Protein AF-A0AAW9IYJ7-F1 (afdb_monomer)

Structure (mmCIF, N/CA/C/O backbone):
data_AF-A0AAW9IYJ7-F1
#
_entry.id   AF-A0AAW9IYJ7-F1
#
loop_
_atom_site.group_PDB
_atom_site.id
_atom_site.type_symbol
_atom_site.label_atom_id
_atom_site.label_alt_id
_atom_site.label_comp_id
_atom_site.label_asym_id
_atom_site.label_entity_id
_atom_site.label_seq_id
_atom_site.pdbx_PDB_ins_code
_atom_site.Cartn_x
_atom_site.Cartn_y
_atom_site.Cartn_z
_atom_site.occupancy
_atom_site.B_iso_or_equiv
_atom_site.auth_seq_id
_atom_site.auth_comp_id
_atom_site.auth_asym_id
_atom_site.auth_atom_id
_atom_site.pdbx_PDB_model_num
ATOM 1 N N . ILE A 1 1 ? -5.781 -4.195 -0.111 1.00 97.31 1 ILE A N 1
ATOM 2 C CA . ILE A 1 1 ? -6.162 -2.981 -0.866 1.00 97.31 1 ILE A CA 1
ATOM 3 C C . ILE A 1 1 ? -5.040 -2.643 -1.831 1.00 97.31 1 ILE A C 1
ATOM 5 O O . ILE A 1 1 ? -3.885 -2.653 -1.425 1.00 97.31 1 ILE A O 1
ATOM 9 N N . CYS A 1 2 ? -5.370 -2.486 -3.113 1.00 97.81 2 CYS A N 1
ATOM 10 C CA . CYS A 1 2 ? -4.473 -2.078 -4.198 1.00 97.81 2 CYS A CA 1
ATOM 11 C C . CYS A 1 2 ? -5.319 -1.851 -5.466 1.00 97.81 2 CYS A C 1
ATOM 13 O O . CYS A 1 2 ? -6.457 -2.321 -5.521 1.00 97.81 2 CYS A O 1
ATOM 15 N N . MET A 1 3 ? -4.768 -1.202 -6.494 1.00 96.88 3 MET A N 1
ATOM 16 C CA . MET A 1 3 ? -5.472 -0.965 -7.764 1.00 96.88 3 MET A CA 1
ATOM 17 C C . MET A 1 3 ? -5.011 -1.864 -8.915 1.00 96.88 3 MET A C 1
ATOM 19 O O . MET A 1 3 ? -5.664 -1.888 -9.950 1.00 96.88 3 MET A O 1
ATOM 23 N N . CYS A 1 4 ? -3.925 -2.629 -8.762 1.00 96.56 4 CYS A N 1
ATOM 24 C CA . CYS A 1 4 ? -3.267 -3.296 -9.897 1.00 96.56 4 CYS A CA 1
ATOM 25 C C . CYS A 1 4 ? -4.113 -4.324 -10.667 1.00 96.56 4 CYS A C 1
ATOM 27 O O . CYS A 1 4 ? -3.820 -4.571 -11.828 1.00 96.56 4 CYS A O 1
ATOM 29 N N . GLN A 1 5 ? -5.147 -4.913 -10.062 1.00 96.50 5 GLN A N 1
ATOM 30 C CA . GLN A 1 5 ? -6.090 -5.803 -10.759 1.00 96.50 5 GLN A CA 1
ATOM 31 C C . GLN A 1 5 ? -7.242 -5.037 -11.445 1.00 96.50 5 GLN A C 1
ATOM 33 O O . GLN A 1 5 ? -7.974 -5.593 -12.258 1.00 96.50 5 GLN A O 1
ATOM 38 N N . TYR A 1 6 ? -7.414 -3.757 -11.118 1.00 96.44 6 TYR A N 1
ATOM 39 C CA . TYR A 1 6 ? -8.522 -2.913 -11.573 1.00 96.44 6 TYR A CA 1
ATOM 40 C C . TYR A 1 6 ? -8.080 -1.823 -12.557 1.00 96.44 6 TYR A C 1
ATOM 42 O O . TYR A 1 6 ? -8.917 -1.106 -13.105 1.00 96.44 6 TYR A O 1
ATOM 50 N N . THR A 1 7 ? -6.776 -1.687 -12.796 1.00 95.81 7 THR A N 1
ATOM 51 C CA . THR A 1 7 ? -6.209 -0.752 -13.766 1.00 95.81 7 THR A CA 1
ATOM 52 C C . THR A 1 7 ? -5.834 -1.467 -15.056 1.00 95.81 7 THR A C 1
ATOM 54 O O . THR A 1 7 ? -5.435 -2.628 -15.054 1.00 95.81 7 THR A O 1
ATOM 57 N N . ARG A 1 8 ? -5.912 -0.760 -16.190 1.00 93.81 8 ARG A N 1
ATOM 58 C CA . ARG A 1 8 ? -5.504 -1.326 -17.488 1.00 93.81 8 ARG A CA 1
ATOM 59 C C . ARG A 1 8 ? -3.997 -1.571 -17.563 1.00 93.81 8 ARG A C 1
ATOM 61 O O . ARG A 1 8 ? -3.579 -2.516 -18.207 1.00 93.81 8 ARG A O 1
ATOM 68 N N . HIS A 1 9 ? -3.204 -0.739 -16.891 1.00 95.75 9 HIS A N 1
ATOM 69 C CA . HIS A 1 9 ? -1.740 -0.770 -16.931 1.00 95.75 9 HIS A CA 1
ATOM 70 C C . HIS A 1 9 ? -1.110 -1.731 -15.906 1.00 95.75 9 HIS A C 1
ATOM 72 O O . HIS A 1 9 ? 0.085 -2.002 -15.988 1.00 95.75 9 HIS A O 1
ATOM 78 N N . GLY A 1 10 ? -1.869 -2.244 -14.930 1.00 96.38 10 GLY A N 1
ATOM 79 C CA . GLY A 1 10 ? -1.375 -3.236 -13.966 1.00 96.38 10 GLY A CA 1
ATOM 80 C C . GLY A 1 10 ? -0.438 -2.693 -12.874 1.00 96.38 10 GLY A C 1
ATOM 81 O O . GLY A 1 10 ? 0.175 -3.479 -12.147 1.00 96.38 10 GLY A O 1
ATOM 82 N N . HIS A 1 11 ? -0.313 -1.368 -12.724 1.00 97.88 11 HIS A N 1
ATOM 83 C CA . HIS A 1 11 ? 0.430 -0.739 -11.615 1.00 97.88 11 HIS A CA 1
ATOM 84 C C . HIS A 1 11 ? -0.469 -0.530 -10.392 1.00 97.88 11 HIS A C 1
ATOM 86 O O . HIS A 1 11 ? -1.696 -0.497 -10.500 1.00 97.88 11 HIS A O 1
ATOM 92 N N . CYS A 1 12 ? 0.153 -0.414 -9.215 1.00 97.88 12 CYS A N 1
ATOM 93 C CA . CYS A 1 12 ? -0.545 -0.335 -7.931 1.00 97.88 12 CYS A CA 1
ATOM 94 C C . CYS A 1 12 ? -1.325 0.969 -7.692 1.00 97.88 12 CYS A C 1
ATOM 96 O O . CYS A 1 12 ? -2.180 0.967 -6.804 1.00 97.88 12 CYS A O 1
ATOM 98 N N . GLY A 1 13 ? -1.063 2.021 -8.474 1.00 97.56 13 GLY A N 1
ATOM 99 C CA . GLY A 1 13 ? -1.637 3.351 -8.290 1.00 97.56 13 GLY A CA 1
ATOM 100 C C . GLY A 1 13 ? -1.941 4.098 -9.587 1.00 97.56 13 GLY A C 1
ATOM 101 O O . GLY A 1 13 ? -1.864 3.526 -10.674 1.00 97.56 13 GLY A O 1
ATOM 102 N N . ILE A 1 14 ? -2.322 5.365 -9.450 1.00 98.00 14 ILE A N 1
ATOM 103 C CA . ILE A 1 14 ? -2.625 6.295 -10.542 1.00 98.00 14 ILE A CA 1
ATOM 104 C C . ILE A 1 14 ? -1.330 6.693 -11.246 1.00 98.00 14 ILE A C 1
ATOM 106 O O . ILE A 1 14 ? -0.312 6.887 -10.592 1.00 98.00 14 ILE A O 1
ATOM 110 N N . LEU A 1 15 ? -1.362 6.802 -12.574 1.00 97.00 15 LEU A N 1
ATOM 111 C CA . LEU A 1 15 ? -0.187 7.164 -13.362 1.00 97.00 15 LEU A CA 1
ATOM 112 C C . LEU A 1 15 ? -0.159 8.652 -13.722 1.00 97.00 15 LEU A C 1
ATOM 114 O O . LEU A 1 15 ? -1.189 9.217 -14.097 1.00 97.00 15 LEU A O 1
ATOM 118 N N . ASP A 1 16 ? 1.038 9.231 -13.694 1.00 95.31 16 ASP A N 1
ATOM 119 C CA . ASP A 1 16 ? 1.407 10.446 -14.418 1.00 95.31 16 ASP A CA 1
ATOM 120 C C . ASP A 1 16 ? 2.472 10.078 -15.464 1.00 95.31 16 ASP A C 1
ATOM 122 O O . ASP A 1 16 ? 3.608 9.717 -15.150 1.00 95.31 16 ASP A O 1
ATOM 126 N N . GLY A 1 17 ? 2.061 10.023 -16.732 1.00 93.62 17 GLY A N 1
ATOM 127 C CA . GLY A 1 17 ? 2.847 9.376 -17.782 1.00 93.62 17 GLY A CA 1
ATOM 128 C C . GLY A 1 17 ? 3.080 7.888 -17.487 1.00 93.62 17 GLY A C 1
ATOM 129 O O . GLY A 1 17 ? 2.137 7.096 -17.495 1.00 93.62 17 GLY A O 1
ATOM 130 N N . ASN A 1 18 ? 4.340 7.516 -17.247 1.00 92.56 18 ASN A N 1
ATOM 131 C CA . ASN A 1 18 ? 4.756 6.144 -16.927 1.00 92.56 18 ASN A CA 1
ATOM 132 C C . ASN A 1 18 ? 5.153 5.961 -15.452 1.00 92.56 18 ASN A C 1
ATOM 134 O O . ASN A 1 18 ? 5.598 4.876 -15.074 1.00 92.56 18 ASN A O 1
ATOM 138 N N . GLU A 1 19 ? 5.003 6.992 -14.623 1.00 94.56 19 GLU A N 1
ATOM 139 C CA . GLU A 1 19 ? 5.323 6.942 -13.198 1.00 94.56 19 GLU A CA 1
ATOM 140 C C . GLU A 1 19 ? 4.045 6.884 -12.365 1.00 94.56 19 GLU A C 1
ATOM 142 O O . GLU A 1 19 ? 2.989 7.351 -12.790 1.00 94.56 19 GLU A O 1
ATOM 147 N N . VAL A 1 20 ? 4.121 6.262 -11.188 1.00 97.56 20 VAL A N 1
ATOM 148 C CA . VAL A 1 20 ? 2.990 6.225 -10.256 1.00 97.56 20 VAL A CA 1
ATOM 149 C C . VAL A 1 20 ? 2.993 7.517 -9.447 1.00 97.56 20 VAL A C 1
ATOM 151 O O . VAL A 1 20 ? 3.962 7.809 -8.755 1.00 97.56 20 VAL A O 1
ATOM 154 N N . ASP A 1 21 ? 1.898 8.264 -9.519 1.00 98.12 21 ASP A N 1
ATOM 155 C CA . ASP A 1 21 ? 1.666 9.462 -8.719 1.00 98.12 21 ASP A CA 1
ATOM 156 C C . ASP A 1 21 ? 1.173 9.044 -7.328 1.00 98.12 21 ASP A C 1
ATOM 158 O O . ASP A 1 21 ? 0.054 8.536 -7.180 1.00 98.12 21 ASP A O 1
ATOM 162 N N . ASN A 1 22 ? 2.024 9.222 -6.317 1.00 98.44 22 ASN A N 1
ATOM 163 C CA . ASN A 1 22 ? 1.754 8.811 -4.942 1.00 98.44 22 ASN A CA 1
ATOM 164 C C . ASN A 1 22 ? 0.471 9.455 -4.394 1.00 98.44 22 ASN A C 1
ATOM 166 O O . ASN A 1 22 ? -0.457 8.762 -3.977 1.00 98.44 22 ASN A O 1
ATOM 170 N N . ASP A 1 23 ? 0.371 10.779 -4.469 1.00 98.06 23 ASP A N 1
ATOM 171 C CA . ASP A 1 23 ? -0.680 11.537 -3.788 1.00 98.06 23 ASP A CA 1
ATOM 172 C C . ASP A 1 23 ? -2.049 11.339 -4.449 1.00 98.06 23 ASP A C 1
ATOM 174 O O . ASP A 1 23 ? -3.059 11.148 -3.762 1.00 98.06 23 ASP A O 1
ATOM 178 N N . LYS A 1 24 ? -2.102 11.279 -5.788 1.00 98.06 24 LYS A N 1
ATOM 179 C CA . LYS A 1 24 ? -3.339 10.899 -6.496 1.00 98.06 24 LYS A CA 1
ATOM 180 C C . LYS A 1 24 ? -3.747 9.463 -6.174 1.00 98.06 24 LYS A C 1
ATOM 182 O O . LYS A 1 24 ? -4.939 9.148 -6.134 1.00 98.06 24 LYS A O 1
ATOM 187 N N . THR A 1 25 ? -2.776 8.578 -5.947 1.00 98.50 25 THR A N 1
ATOM 188 C CA . THR A 1 25 ? -3.036 7.188 -5.561 1.00 98.50 25 THR A CA 1
ATOM 189 C C . THR A 1 25 ? -3.652 7.103 -4.170 1.00 98.50 25 THR A C 1
ATOM 191 O O . THR A 1 25 ? -4.655 6.403 -3.993 1.00 98.50 25 THR A O 1
ATOM 194 N N . LEU A 1 26 ? -3.114 7.852 -3.207 1.00 98.50 26 LEU A N 1
ATOM 195 C CA . LEU A 1 26 ? -3.610 7.920 -1.835 1.00 98.50 26 LEU A CA 1
ATOM 196 C C . LEU A 1 26 ? -5.115 8.213 -1.782 1.00 98.50 26 LEU A C 1
ATOM 198 O O . LEU A 1 26 ? -5.869 7.450 -1.171 1.00 98.50 26 LEU A O 1
ATOM 202 N N . GLU A 1 27 ? -5.588 9.238 -2.497 1.00 96.62 27 GLU A N 1
ATOM 203 C CA . GLU A 1 27 ? -7.010 9.614 -2.506 1.00 96.62 27 GLU A CA 1
ATOM 204 C C . GLU A 1 27 ? -7.931 8.435 -2.875 1.00 96.62 27 GLU A C 1
ATOM 206 O O . GLU A 1 27 ? -8.978 8.207 -2.256 1.00 96.62 27 GLU A O 1
ATOM 211 N N . ILE A 1 28 ? -7.536 7.646 -3.876 1.00 98.38 28 ILE A N 1
ATOM 212 C CA . ILE A 1 28 ? -8.317 6.500 -4.344 1.00 98.38 28 ILE A CA 1
ATOM 213 C C . ILE A 1 28 ? -8.189 5.313 -3.381 1.00 98.38 28 ILE A C 1
ATOM 215 O O . ILE A 1 28 ? -9.189 4.646 -3.107 1.00 98.38 28 ILE A O 1
ATOM 219 N N . LEU A 1 29 ? -7.006 5.071 -2.808 1.00 98.69 29 LEU A N 1
ATOM 220 C CA . LEU A 1 29 ? -6.798 4.027 -1.798 1.00 98.69 29 LEU A CA 1
ATOM 221 C C . LEU A 1 29 ? -7.690 4.236 -0.566 1.00 98.69 29 LEU A 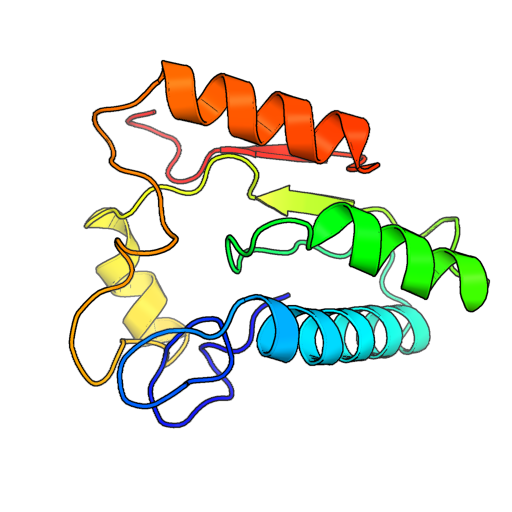C 1
ATOM 223 O O . LEU A 1 29 ? -8.323 3.280 -0.108 1.00 98.69 29 LEU A O 1
ATOM 227 N N . GLY A 1 30 ? -7.818 5.476 -0.084 1.00 98.50 30 GLY A N 1
ATOM 228 C CA . GLY A 1 30 ? -8.729 5.822 1.011 1.00 98.50 30 GLY A CA 1
ATOM 229 C C . GLY A 1 30 ? -10.194 5.513 0.680 1.00 98.50 30 GLY A C 1
ATOM 230 O O . GLY A 1 30 ? -10.902 4.895 1.480 1.00 98.50 30 GLY A O 1
ATOM 231 N N . LYS A 1 31 ? -10.649 5.850 -0.537 1.00 98.62 31 LYS A N 1
ATOM 232 C CA . LYS A 1 31 ? -12.010 5.521 -1.009 1.00 98.62 31 LYS A CA 1
ATOM 233 C C . LYS A 1 31 ? -12.252 4.010 -1.067 1.00 98.62 31 LYS A C 1
ATOM 235 O O . LYS A 1 31 ? -13.330 3.555 -0.681 1.00 98.62 31 LYS A O 1
ATOM 240 N N . ILE A 1 32 ? -11.263 3.229 -1.509 1.00 98.69 32 ILE A N 1
ATOM 241 C CA . ILE A 1 32 ? -11.351 1.761 -1.539 1.00 98.69 32 ILE A CA 1
ATOM 242 C C . ILE A 1 32 ? -11.426 1.197 -0.113 1.00 98.69 32 ILE A C 1
ATOM 244 O O . ILE A 1 32 ? -12.279 0.350 0.156 1.00 98.69 32 ILE A O 1
ATOM 248 N N . ALA A 1 33 ? -10.600 1.694 0.813 1.00 98.75 33 ALA A N 1
ATOM 249 C CA . ALA A 1 33 ? -10.631 1.277 2.217 1.00 98.75 33 ALA A CA 1
ATOM 250 C C . ALA A 1 33 ? -11.998 1.526 2.856 1.00 98.75 33 ALA A C 1
ATOM 252 O O . ALA A 1 33 ? -12.589 0.611 3.432 1.00 98.75 33 ALA A O 1
ATOM 253 N N . LEU A 1 34 ? -12.553 2.724 2.659 1.00 98.75 34 LEU A N 1
ATOM 254 C CA . LEU A 1 34 ? -13.894 3.056 3.125 1.00 98.75 34 LEU A CA 1
ATOM 255 C C . LEU A 1 34 ? -14.972 2.176 2.480 1.00 98.75 34 LEU A C 1
ATOM 257 O O . LEU A 1 34 ? -15.920 1.771 3.150 1.00 98.75 34 LEU A O 1
ATOM 261 N N . SER A 1 35 ? -14.846 1.873 1.186 1.00 98.81 35 SER A N 1
ATOM 262 C CA . SER A 1 35 ? -15.778 0.984 0.486 1.00 98.81 35 SER A CA 1
ATOM 263 C C . SER A 1 35 ? -15.785 -0.418 1.096 1.00 98.81 35 SER A C 1
ATOM 265 O O . SER A 1 35 ? -16.861 -0.959 1.350 1.00 98.81 35 SER A O 1
ATOM 267 N N . HIS A 1 36 ? -14.614 -0.990 1.385 1.00 98.69 36 HIS A N 1
ATOM 268 C CA . HIS A 1 36 ? -14.515 -2.294 2.041 1.00 98.69 36 HIS A CA 1
ATOM 269 C C . HIS A 1 36 ? -15.069 -2.255 3.469 1.00 98.69 36 HIS A C 1
ATOM 271 O O . HIS A 1 36 ? -15.821 -3.146 3.857 1.00 98.69 36 HIS A O 1
ATOM 277 N N . ALA A 1 37 ? -14.768 -1.204 4.236 1.00 98.62 37 ALA A N 1
ATOM 278 C CA . ALA A 1 37 ? -15.289 -1.038 5.591 1.00 98.62 37 ALA A CA 1
ATOM 279 C C . ALA A 1 37 ? -16.825 -0.954 5.616 1.00 98.62 37 ALA A C 1
ATOM 281 O O . ALA A 1 37 ? -17.467 -1.656 6.394 1.00 98.62 37 ALA A O 1
ATOM 282 N N . LYS A 1 38 ? -17.429 -0.199 4.687 1.00 98.62 38 LYS A N 1
ATOM 283 C CA . LYS A 1 38 ? -18.891 -0.147 4.484 1.00 98.62 38 LYS A CA 1
ATOM 284 C C . LYS A 1 38 ? -19.500 -1.504 4.123 1.00 98.62 38 LYS A C 1
ATOM 286 O O . LYS A 1 38 ? -20.660 -1.746 4.439 1.00 98.62 38 LYS A O 1
ATOM 291 N N . ALA A 1 39 ? -18.733 -2.378 3.473 1.00 98.69 39 ALA A N 1
ATOM 292 C CA . ALA A 1 39 ? -19.146 -3.745 3.164 1.00 98.69 39 ALA A CA 1
ATOM 293 C C . ALA A 1 39 ? -18.997 -4.715 4.355 1.00 98.69 39 ALA A C 1
ATOM 295 O O . ALA A 1 39 ? -19.390 -5.873 4.239 1.00 98.69 39 ALA A O 1
ATOM 296 N N . GLY A 1 40 ? -18.460 -4.260 5.494 1.00 98.38 40 GLY A N 1
ATOM 297 C CA . GLY A 1 40 ? -18.381 -5.040 6.729 1.00 98.38 40 GLY A CA 1
ATOM 298 C C . GLY A 1 40 ? -17.098 -5.853 6.900 1.00 98.38 40 GLY A C 1
ATOM 299 O O . GLY A 1 40 ? -17.113 -6.858 7.608 1.00 98.38 40 GLY A O 1
ATOM 300 N N . VAL A 1 41 ? -15.985 -5.465 6.262 1.00 98.44 41 VAL A N 1
ATOM 301 C CA . VAL A 1 41 ? -14.695 -6.122 6.540 1.00 98.44 41 VAL A CA 1
ATOM 302 C C . VAL A 1 41 ? -14.206 -5.792 7.951 1.00 98.44 41 VAL A C 1
ATOM 304 O O . VAL A 1 41 ? -14.344 -4.668 8.425 1.00 98.44 41 VAL A O 1
ATOM 307 N N . HIS A 1 42 ? -13.568 -6.762 8.600 1.00 98.12 42 HIS A N 1
ATOM 308 C CA . HIS A 1 42 ? -12.935 -6.570 9.912 1.00 98.12 42 HIS A CA 1
ATOM 309 C C . HIS A 1 42 ? -11.519 -5.995 9.808 1.00 98.12 42 HIS A C 1
ATOM 311 O O . HIS A 1 42 ? -10.976 -5.481 10.780 1.00 98.12 42 HIS A O 1
ATOM 317 N N . MET A 1 43 ? -10.906 -6.112 8.631 1.00 98.69 43 MET A N 1
ATOM 318 C CA . MET A 1 43 ? -9.530 -5.713 8.396 1.00 98.69 43 MET A CA 1
ATOM 319 C C . MET A 1 43 ? -9.336 -5.318 6.939 1.00 98.69 43 MET A C 1
ATOM 321 O O . MET A 1 43 ? -9.901 -5.930 6.029 1.00 98.69 43 MET A O 1
ATOM 325 N N . VAL A 1 44 ? -8.489 -4.322 6.723 1.00 98.75 44 VAL A N 1
ATOM 326 C CA . VAL A 1 44 ? -7.955 -3.953 5.418 1.00 98.75 44 VAL A CA 1
ATOM 327 C C . VAL A 1 44 ? -6.462 -4.240 5.380 1.00 98.75 44 VAL A C 1
ATOM 329 O O . VAL A 1 44 ? -5.766 -4.079 6.375 1.00 98.75 44 VAL A O 1
ATOM 332 N N . ALA A 1 45 ? -5.962 -4.677 4.225 1.00 98.81 45 ALA A N 1
ATOM 333 C CA . ALA A 1 45 ? -4.552 -5.026 4.078 1.00 98.81 45 ALA A CA 1
ATOM 334 C C . ALA A 1 45 ? -3.921 -4.303 2.870 1.00 98.81 45 ALA A C 1
ATOM 336 O O . ALA A 1 45 ? -3.965 -4.845 1.754 1.00 98.81 45 ALA A O 1
ATOM 337 N N . PRO A 1 46 ? -3.482 -3.033 3.007 1.00 98.69 46 PRO A N 1
ATOM 338 C CA . PRO A 1 46 ? -2.876 -2.272 1.912 1.00 98.69 46 PRO A CA 1
ATOM 339 C C . PRO A 1 46 ? -1.575 -2.923 1.448 1.00 98.69 46 PRO A C 1
ATOM 341 O O . PRO A 1 46 ? -0.735 -3.291 2.258 1.00 98.69 46 PRO A O 1
ATOM 344 N N . SER A 1 47 ? -1.432 -3.109 0.134 1.00 98.69 47 SER A N 1
ATOM 345 C CA . SER A 1 47 ? -0.278 -3.799 -0.469 1.00 98.69 47 SER A CA 1
ATOM 346 C C . SER A 1 47 ? 0.355 -3.023 -1.623 1.00 98.69 47 SER A C 1
ATOM 348 O O . SER A 1 47 ? 1.118 -3.581 -2.410 1.00 98.69 47 SER A O 1
ATOM 350 N N . ASP A 1 48 ? -0.027 -1.764 -1.774 1.00 98.50 48 ASP A N 1
ATOM 351 C CA . ASP A 1 48 ? 0.351 -0.857 -2.853 1.00 98.50 48 ASP A CA 1
ATOM 352 C C . ASP A 1 48 ? 1.783 -0.315 -2.735 1.00 98.50 48 ASP A C 1
ATOM 354 O O . ASP A 1 48 ? 2.406 -0.174 -3.787 1.00 98.50 48 ASP A O 1
ATOM 358 N N . MET A 1 49 ? 2.308 -0.160 -1.509 1.00 98.50 49 MET A N 1
ATOM 359 C CA . MET A 1 49 ? 3.603 0.468 -1.177 1.00 98.50 49 MET A CA 1
ATOM 360 C C . MET A 1 49 ? 3.680 1.972 -1.484 1.00 98.50 49 MET A C 1
ATOM 362 O O . MET A 1 49 ? 4.733 2.463 -1.859 1.00 98.50 49 MET A O 1
ATOM 366 N N . MET A 1 50 ? 2.568 2.704 -1.389 1.00 98.62 50 MET A N 1
ATOM 367 C CA . MET A 1 50 ? 2.598 4.170 -1.488 1.00 98.62 50 MET A CA 1
ATOM 368 C C . MET A 1 50 ? 3.022 4.799 -0.156 1.00 98.62 50 MET A C 1
ATOM 370 O O . MET A 1 50 ? 2.706 4.274 0.910 1.00 98.62 50 MET A O 1
ATOM 374 N N . ASP A 1 51 ? 3.677 5.945 -0.182 1.00 98.56 51 ASP A N 1
ATOM 375 C CA . ASP A 1 51 ? 4.083 6.643 1.037 1.00 98.56 51 ASP A CA 1
ATOM 376 C C . ASP A 1 51 ? 2.849 7.247 1.721 1.00 98.56 51 ASP A C 1
ATOM 378 O O . ASP A 1 51 ? 1.993 7.835 1.055 1.00 98.56 51 ASP A O 1
ATOM 382 N N . GLY A 1 52 ? 2.714 7.101 3.043 1.00 98.31 52 GLY A N 1
ATOM 383 C CA . GLY A 1 52 ? 1.606 7.694 3.807 1.00 98.31 52 GLY A CA 1
ATOM 384 C C . GLY A 1 52 ? 0.248 6.989 3.680 1.00 98.31 52 GLY A C 1
ATOM 385 O O . GLY A 1 52 ? -0.772 7.508 4.157 1.00 98.31 52 GLY A O 1
ATOM 386 N N . ARG A 1 53 ? 0.178 5.818 3.018 1.00 98.56 53 ARG A N 1
ATOM 387 C CA . ARG A 1 53 ? -1.102 5.107 2.811 1.00 98.56 53 ARG A CA 1
ATOM 388 C C . ARG A 1 53 ? -1.776 4.699 4.111 1.00 98.56 53 ARG A C 1
ATOM 390 O O . ARG A 1 53 ? -3.007 4.699 4.165 1.00 98.56 53 ARG A O 1
ATOM 397 N N . VAL A 1 54 ? -1.005 4.332 5.135 1.00 98.81 54 VAL A N 1
ATOM 398 C CA . VAL A 1 54 ? -1.562 3.828 6.392 1.00 98.81 54 VAL A CA 1
ATOM 399 C C . VAL A 1 54 ? -2.218 4.975 7.142 1.00 98.81 54 VAL A C 1
ATOM 401 O O . VAL A 1 54 ? -3.396 4.859 7.488 1.00 98.81 54 VAL A O 1
ATOM 404 N N . ALA A 1 55 ? -1.529 6.110 7.279 1.00 98.69 55 ALA A N 1
ATOM 405 C CA . ALA A 1 55 ? -2.064 7.288 7.958 1.00 98.69 55 ALA A CA 1
ATOM 406 C C . ALA A 1 55 ? -3.346 7.783 7.285 1.00 98.69 55 ALA A C 1
ATOM 408 O O . ALA A 1 55 ? -4.342 8.081 7.953 1.00 98.69 55 ALA A O 1
ATOM 409 N N . LEU A 1 56 ? -3.357 7.823 5.949 1.00 98.62 56 LEU A N 1
ATOM 410 C CA . LEU A 1 56 ? -4.545 8.214 5.202 1.00 98.62 56 LEU A CA 1
ATOM 411 C C . LEU A 1 56 ? -5.701 7.226 5.410 1.00 98.62 56 LEU A C 1
ATOM 413 O O . LEU A 1 56 ? -6.828 7.653 5.663 1.00 98.62 56 LEU A O 1
ATOM 417 N N . MET A 1 57 ? -5.452 5.916 5.307 1.00 98.62 57 MET A N 1
ATOM 418 C CA . MET A 1 57 ? -6.496 4.910 5.516 1.00 98.62 57 MET A CA 1
ATOM 419 C C . MET A 1 57 ? -7.044 4.966 6.940 1.00 98.62 57 MET A C 1
ATOM 421 O O . MET A 1 57 ? -8.264 4.955 7.107 1.00 98.62 57 MET A O 1
ATOM 425 N N . ARG A 1 58 ? -6.176 5.088 7.950 1.00 98.75 58 ARG A N 1
ATOM 426 C CA . ARG A 1 58 ? -6.572 5.239 9.354 1.00 98.75 58 ARG A CA 1
ATOM 427 C C . ARG A 1 58 ? -7.471 6.457 9.536 1.00 98.75 58 ARG A C 1
ATOM 429 O O . ARG A 1 58 ? -8.587 6.313 10.036 1.00 98.75 58 ARG A O 1
ATOM 436 N N . LYS A 1 59 ? -7.048 7.619 9.023 1.00 98.75 59 LYS A N 1
ATOM 437 C CA . LYS A 1 59 ? -7.838 8.858 9.039 1.00 98.75 59 LYS A CA 1
ATOM 438 C C . LYS A 1 59 ? -9.211 8.669 8.390 1.00 98.75 59 LYS A C 1
ATOM 440 O O . LYS A 1 59 ? -10.227 8.969 9.011 1.00 98.75 59 LYS A O 1
ATOM 445 N N . VAL A 1 60 ? -9.261 8.136 7.167 1.00 98.69 60 VAL A N 1
ATOM 446 C CA . VAL A 1 60 ? -10.519 7.940 6.427 1.00 98.69 60 VAL A CA 1
ATOM 447 C C . VAL A 1 60 ? -11.460 6.985 7.162 1.00 98.69 60 VAL A C 1
ATOM 449 O O . VAL A 1 60 ? -12.662 7.245 7.243 1.00 98.69 60 VAL A O 1
ATOM 452 N N . LEU A 1 61 ? -10.940 5.881 7.702 1.00 98.81 61 LEU A N 1
ATOM 453 C CA . LEU A 1 61 ? -11.738 4.927 8.467 1.00 98.81 61 LEU A CA 1
ATOM 454 C C . LEU A 1 61 ? -12.283 5.570 9.751 1.00 98.81 61 LEU A C 1
ATOM 456 O O . LEU A 1 61 ? -13.474 5.432 10.032 1.00 98.81 61 LEU A O 1
ATOM 460 N N . ASP A 1 62 ? -11.461 6.322 10.487 1.00 98.62 62 ASP A N 1
ATOM 461 C CA . ASP A 1 62 ? -11.866 6.994 11.727 1.00 98.62 62 ASP A CA 1
ATOM 462 C C . ASP A 1 62 ? -12.923 8.072 11.518 1.00 98.62 62 ASP A C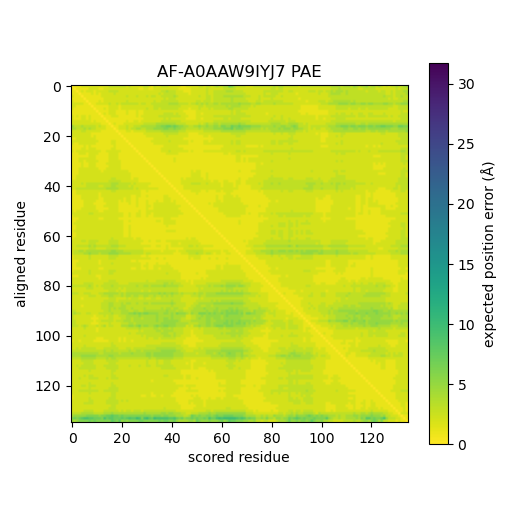 1
ATOM 464 O O . ASP A 1 62 ? -13.932 8.082 12.228 1.00 98.62 62 ASP A O 1
ATOM 468 N N . GLU A 1 63 ? -12.727 8.942 10.526 1.00 98.62 63 GLU A N 1
ATOM 469 C CA . GLU A 1 63 ? -13.667 10.016 10.177 1.00 98.62 63 GLU A CA 1
ATOM 470 C C . GLU A 1 63 ? -15.042 9.470 9.759 1.00 98.62 63 GLU A C 1
ATOM 472 O O . GLU A 1 63 ? -16.050 10.163 9.875 1.00 98.62 63 GLU A O 1
ATOM 477 N N . ASN A 1 64 ? -15.102 8.208 9.322 1.00 98.69 64 ASN A N 1
ATOM 478 C CA . ASN A 1 64 ? -16.332 7.531 8.916 1.00 98.69 64 ASN A CA 1
ATOM 479 C C . ASN A 1 64 ? -16.851 6.515 9.953 1.00 98.69 64 ASN A C 1
ATOM 481 O O . ASN A 1 64 ? -17.772 5.757 9.651 1.00 98.69 64 ASN A O 1
ATOM 485 N N . GLY A 1 65 ? -16.292 6.490 11.169 1.00 98.56 65 GLY A N 1
ATOM 486 C CA . GLY A 1 65 ? -16.774 5.655 12.278 1.00 98.56 65 GLY A CA 1
ATOM 487 C C . GLY A 1 65 ? -16.277 4.203 12.288 1.00 98.56 65 GLY A C 1
ATOM 488 O O . GLY A 1 65 ? -16.705 3.422 13.135 1.00 98.56 65 GLY A O 1
ATOM 489 N N . TYR A 1 66 ? -15.339 3.831 11.415 1.00 98.56 66 TYR A N 1
ATOM 490 C CA . TYR A 1 66 ? -14.777 2.478 11.292 1.00 98.56 66 TYR A CA 1
ATOM 491 C C . TYR A 1 66 ? -13.490 2.297 12.116 1.00 98.56 66 TYR A C 1
ATOM 493 O O . TYR A 1 66 ? -12.485 1.768 11.641 1.00 98.56 66 TYR A O 1
ATOM 501 N N . LYS A 1 67 ? -13.515 2.724 13.383 1.00 97.12 67 LYS A N 1
ATOM 502 C CA . LYS A 1 67 ? -12.346 2.682 14.287 1.00 97.12 67 LYS A CA 1
ATOM 503 C C . LYS A 1 67 ? -11.836 1.267 14.570 1.00 97.12 67 LYS A C 1
ATOM 505 O O . LYS A 1 67 ? -10.648 1.070 14.766 1.00 97.12 67 LYS A O 1
ATOM 510 N N . ASN A 1 68 ? -12.739 0.288 14.549 1.00 97.69 68 ASN A N 1
ATOM 511 C CA . ASN A 1 68 ? -12.437 -1.109 14.873 1.00 97.69 68 ASN A CA 1
ATOM 512 C C . ASN A 1 68 ? -11.984 -1.937 13.659 1.00 97.69 68 ASN A C 1
ATOM 514 O O . ASN A 1 68 ? -11.713 -3.125 13.806 1.00 97.69 68 ASN A O 1
ATOM 518 N N . VAL A 1 69 ? -11.959 -1.350 12.457 1.00 98.75 69 VAL A N 1
ATOM 519 C CA . VAL A 1 69 ? -11.414 -2.027 11.277 1.00 98.75 69 VAL A CA 1
ATOM 520 C C . VAL A 1 69 ? -9.896 -1.942 11.355 1.00 98.75 69 VAL A C 1
ATOM 522 O O . VAL A 1 69 ? -9.342 -0.841 11.321 1.00 98.75 69 VAL A O 1
ATOM 525 N N . ALA A 1 70 ? -9.252 -3.102 11.464 1.00 98.69 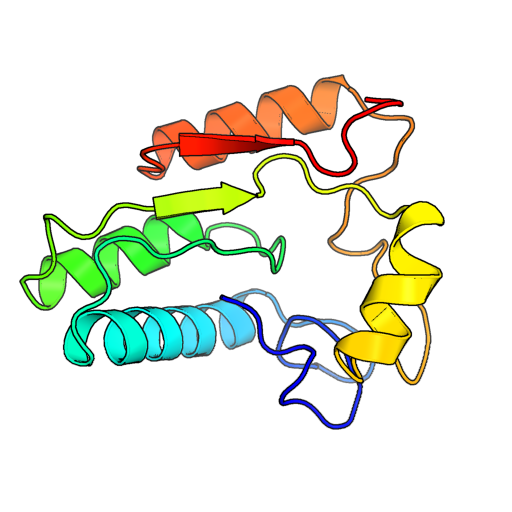70 ALA A N 1
ATOM 526 C CA . ALA A 1 70 ? -7.804 -3.202 11.590 1.00 98.69 70 ALA A CA 1
ATOM 527 C C . ALA A 1 70 ? -7.093 -2.934 10.254 1.00 98.69 70 ALA A C 1
ATOM 529 O O . ALA A 1 70 ? -7.627 -3.229 9.180 1.00 98.69 70 ALA A O 1
ATOM 530 N N . ILE A 1 71 ? -5.861 -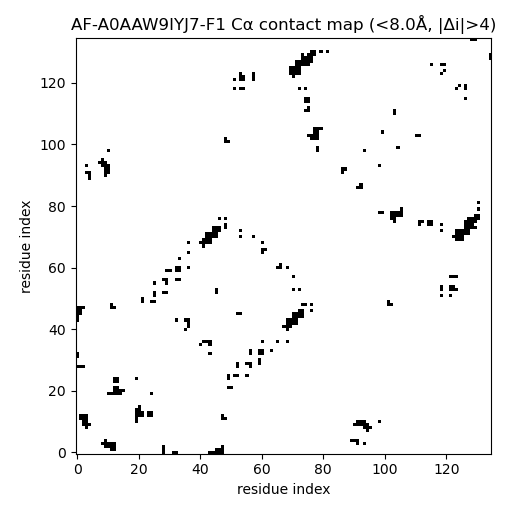2.442 10.313 1.00 98.88 71 ILE A N 1
ATOM 531 C CA . ILE A 1 71 ? -4.977 -2.235 9.167 1.00 98.88 71 ILE A CA 1
ATOM 532 C C . ILE A 1 71 ? -3.786 -3.192 9.283 1.00 98.88 71 ILE A C 1
ATOM 534 O O . ILE A 1 71 ? -2.920 -3.031 10.138 1.00 98.88 71 ILE A O 1
ATOM 538 N N . MET A 1 72 ? -3.730 -4.186 8.394 1.00 98.88 72 MET A N 1
ATOM 539 C CA . MET A 1 72 ? -2.571 -5.066 8.219 1.00 98.88 72 MET A CA 1
ATOM 540 C C . MET A 1 72 ? -1.718 -4.559 7.060 1.00 98.88 72 MET A C 1
ATOM 542 O O . MET A 1 72 ? -1.960 -4.900 5.898 1.00 98.88 72 MET A O 1
ATOM 546 N N . SER A 1 73 ? -0.736 -3.720 7.359 1.00 98.81 73 SER A N 1
ATOM 547 C CA . SER A 1 73 ? 0.089 -3.121 6.322 1.00 98.81 73 SER A CA 1
ATOM 548 C C . SER A 1 73 ? 1.131 -4.094 5.784 1.00 98.81 73 SER A C 1
ATOM 550 O O . SER A 1 73 ? 1.841 -4.757 6.541 1.00 98.81 73 SER A O 1
ATOM 552 N N . TYR A 1 74 ? 1.269 -4.153 4.460 1.00 98.75 74 TYR A N 1
ATOM 553 C CA . TYR A 1 74 ? 2.403 -4.804 3.803 1.00 98.75 74 TYR A CA 1
ATOM 554 C C . TYR A 1 74 ? 3.623 -3.880 3.870 1.00 98.75 74 TYR A C 1
ATOM 556 O O . TYR A 1 74 ? 4.111 -3.433 2.837 1.00 98.75 74 TYR A O 1
ATOM 564 N N . ALA A 1 75 ? 4.068 -3.599 5.093 1.00 98.50 75 ALA A N 1
ATOM 565 C CA . ALA A 1 75 ? 5.062 -2.584 5.409 1.00 98.50 75 ALA A CA 1
ATOM 566 C C . ALA A 1 75 ? 6.408 -2.819 4.720 1.00 98.50 75 ALA A C 1
ATOM 568 O O . ALA A 1 75 ? 7.020 -1.880 4.233 1.00 98.50 75 ALA A O 1
ATOM 569 N N . ALA A 1 76 ? 6.834 -4.079 4.607 1.00 98.38 76 ALA A N 1
ATOM 570 C CA . ALA A 1 76 ? 8.055 -4.442 3.897 1.00 98.38 76 ALA A CA 1
ATOM 571 C C . ALA A 1 76 ? 7.729 -5.351 2.710 1.00 98.38 76 ALA A C 1
ATOM 573 O O . ALA A 1 76 ? 7.792 -6.582 2.808 1.00 98.38 76 ALA A O 1
ATOM 574 N N . LYS A 1 77 ? 7.332 -4.757 1.578 1.00 98.62 77 LYS A N 1
ATOM 575 C CA . LYS A 1 77 ? 7.021 -5.497 0.347 1.00 98.62 77 LYS A CA 1
ATOM 576 C C . LYS A 1 77 ? 8.054 -5.229 -0.742 1.00 98.62 77 LYS A C 1
ATOM 578 O O . LYS A 1 77 ? 8.009 -4.228 -1.457 1.00 98.62 77 LYS A O 1
ATOM 583 N N . TYR A 1 78 ? 8.901 -6.223 -0.957 1.00 98.44 78 TYR A N 1
ATOM 584 C CA . TYR A 1 78 ? 10.011 -6.159 -1.897 1.00 98.44 78 TYR A CA 1
ATOM 585 C C . TYR A 1 78 ? 9.597 -6.383 -3.347 1.00 98.44 78 T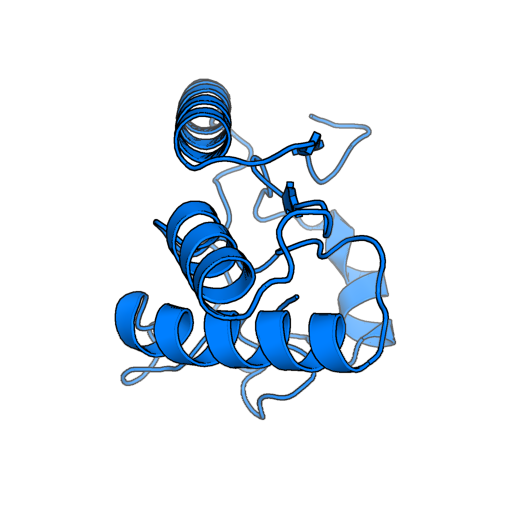YR A C 1
ATOM 587 O O . TYR A 1 78 ? 8.647 -7.122 -3.636 1.00 98.44 78 TYR A O 1
ATOM 595 N N . SER A 1 79 ? 10.367 -5.801 -4.265 1.00 97.62 79 SER A N 1
ATOM 596 C CA . SER A 1 79 ? 10.338 -6.085 -5.697 1.00 97.62 79 SER A CA 1
ATOM 597 C C . SER A 1 79 ? 10.999 -7.437 -5.948 1.00 97.62 79 SER A C 1
ATOM 599 O O . SER A 1 79 ? 12.218 -7.572 -5.901 1.00 97.62 79 SER A O 1
ATOM 601 N N . SER A 1 80 ? 10.191 -8.475 -6.167 1.00 96.75 80 SER A N 1
ATOM 602 C CA . SER A 1 80 ? 10.677 -9.856 -6.172 1.00 96.75 80 SER A CA 1
ATOM 603 C C . SER A 1 80 ? 10.183 -10.675 -7.364 1.00 96.75 80 SER A C 1
ATOM 605 O O . SER A 1 80 ? 9.051 -10.514 -7.833 1.00 96.75 80 SER A O 1
ATOM 607 N N . ALA A 1 81 ? 11.024 -11.610 -7.819 1.00 95.31 81 ALA A N 1
ATOM 608 C CA . ALA A 1 81 ? 10.698 -12.578 -8.867 1.00 95.31 81 ALA A CA 1
ATOM 609 C C . ALA A 1 81 ? 9.690 -13.652 -8.405 1.00 95.31 81 ALA A C 1
ATOM 611 O O . ALA A 1 81 ? 9.021 -14.264 -9.237 1.00 95.31 81 ALA A O 1
ATOM 612 N N . PHE A 1 82 ? 9.499 -13.832 -7.091 1.00 96.88 82 PHE A N 1
ATOM 613 C CA . PHE A 1 82 ? 8.567 -14.821 -6.529 1.00 96.88 82 PHE A CA 1
ATOM 614 C C . PHE A 1 82 ? 7.079 -14.537 -6.823 1.00 96.88 82 PHE A C 1
ATOM 616 O O . PHE A 1 82 ? 6.223 -15.368 -6.532 1.00 96.88 82 PHE A O 1
ATOM 623 N N . TYR A 1 83 ? 6.731 -13.385 -7.407 1.00 96.50 83 TYR A N 1
ATOM 624 C CA . TYR A 1 83 ? 5.336 -13.017 -7.679 1.00 96.50 83 TYR A CA 1
ATOM 625 C C . TYR A 1 83 ? 4.773 -13.515 -9.015 1.00 96.50 83 TYR A C 1
ATOM 627 O O . TYR A 1 83 ? 3.606 -13.237 -9.288 1.00 96.50 83 TYR A O 1
ATOM 635 N N . GLY A 1 84 ? 5.557 -14.214 -9.845 1.00 95.50 84 GLY A N 1
ATOM 636 C CA . GLY A 1 84 ? 5.142 -14.650 -11.189 1.00 95.50 84 GLY A CA 1
ATOM 637 C C . GLY A 1 84 ? 3.753 -15.310 -11.225 1.00 95.50 84 GLY A C 1
ATOM 638 O O . GLY A 1 84 ? 2.841 -14.726 -11.813 1.00 95.50 84 GLY A O 1
ATOM 639 N N . PRO A 1 85 ? 3.541 -16.437 -10.518 1.00 96.81 85 PRO A N 1
ATOM 640 C CA . PRO A 1 85 ? 2.246 -17.125 -10.500 1.00 96.81 85 PRO A CA 1
ATOM 641 C C . PRO A 1 85 ? 1.088 -16.267 -9.963 1.00 96.81 85 PRO A C 1
ATOM 643 O O . PRO A 1 85 ? -0.032 -16.334 -10.461 1.00 96.81 85 PRO A O 1
ATOM 646 N N . PHE A 1 86 ? 1.347 -15.406 -8.970 1.00 96.62 86 PHE A N 1
ATOM 647 C CA . PHE A 1 86 ? 0.326 -14.497 -8.437 1.00 96.62 86 PHE A CA 1
ATOM 648 C C . PHE A 1 86 ? -0.114 -13.453 -9.472 1.00 96.62 86 PHE A C 1
ATOM 650 O O . PHE A 1 86 ? -1.295 -13.126 -9.548 1.00 96.62 86 PHE A O 1
ATOM 657 N N . ARG A 1 87 ? 0.819 -12.916 -10.269 1.00 94.69 87 ARG A N 1
ATOM 658 C CA . ARG A 1 87 ? 0.501 -11.907 -11.293 1.00 94.69 87 ARG A CA 1
ATOM 659 C C . ARG A 1 87 ? -0.411 -12.472 -12.377 1.00 94.69 87 ARG A C 1
ATOM 661 O O . ARG A 1 87 ? -1.292 -11.748 -12.833 1.00 94.69 87 ARG A O 1
ATOM 668 N N . GLU A 1 88 ? -0.213 -13.737 -12.742 1.00 92.75 88 GLU A N 1
ATOM 669 C CA . GLU A 1 88 ? -1.096 -14.464 -13.656 1.00 92.75 88 GLU A CA 1
ATOM 670 C C . GLU A 1 88 ? -2.488 -14.642 -13.041 1.00 92.75 88 GLU A C 1
ATOM 672 O O . GLU A 1 88 ? -3.471 -14.188 -13.621 1.00 92.75 88 GLU A O 1
ATOM 677 N N . ALA A 1 89 ? -2.563 -15.193 -11.825 1.00 95.62 89 ALA A N 1
ATOM 678 C CA . ALA A 1 89 ? -3.831 -15.447 -11.139 1.00 95.62 89 ALA A CA 1
ATOM 679 C C . ALA A 1 89 ? -4.654 -14.172 -10.876 1.00 95.62 89 ALA A C 1
ATOM 681 O O . ALA A 1 89 ? -5.879 -14.188 -10.958 1.00 95.62 89 ALA A O 1
ATOM 682 N N . ALA A 1 90 ? -3.990 -13.060 -10.557 1.00 93.69 90 ALA A N 1
ATOM 683 C CA . ALA A 1 90 ? -4.636 -11.779 -10.285 1.00 93.69 90 ALA A CA 1
ATOM 684 C C . ALA A 1 90 ? -4.793 -10.895 -11.534 1.00 93.69 90 ALA A C 1
ATOM 686 O O . ALA A 1 90 ? -5.207 -9.747 -11.391 1.00 93.69 90 ALA A O 1
ATOM 687 N N . HIS A 1 91 ? -4.411 -11.373 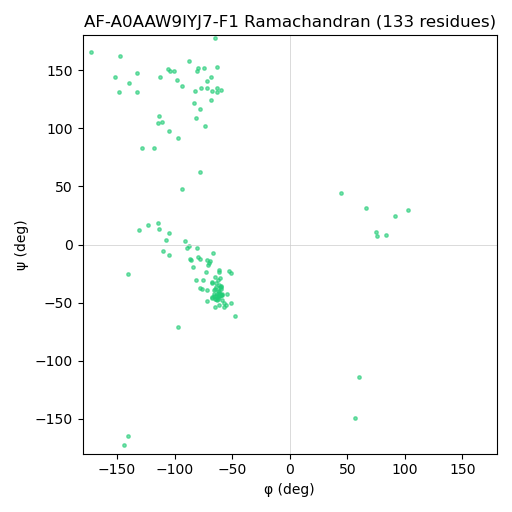-12.728 1.00 92.75 91 HIS A N 1
ATOM 688 C CA . HIS A 1 91 ? -4.378 -10.591 -13.974 1.00 92.75 91 HIS A CA 1
ATOM 689 C C . HIS A 1 91 ? -3.773 -9.189 -13.792 1.00 92.75 91 HIS A C 1
ATOM 691 O O . HIS A 1 91 ? -4.307 -8.189 -14.262 1.00 92.75 91 HIS A O 1
ATOM 697 N N . SER A 1 92 ? -2.661 -9.121 -13.058 1.00 94.12 92 SER A N 1
ATOM 698 C CA . SER A 1 92 ? -2.099 -7.862 -12.554 1.00 94.12 92 SER A CA 1
ATOM 699 C C . SER A 1 92 ? -0.660 -7.624 -13.004 1.00 94.12 92 SER A C 1
ATOM 701 O O . SER A 1 92 ? 0.048 -6.823 -12.401 1.00 94.12 92 SER A O 1
ATOM 703 N N . ALA A 1 93 ? -0.176 -8.328 -14.029 1.00 94.19 93 ALA A N 1
ATOM 704 C CA . ALA A 1 93 ? 1.147 -8.048 -14.581 1.00 94.19 93 ALA A CA 1
ATOM 705 C C . ALA A 1 93 ? 1.216 -6.588 -15.089 1.00 94.19 93 ALA A C 1
ATOM 707 O O . ALA A 1 93 ? 0.286 -6.154 -15.773 1.00 94.19 93 ALA A O 1
ATOM 708 N N . PRO A 1 94 ? 2.273 -5.817 -14.756 1.00 94.19 94 PRO A N 1
ATOM 709 C CA . PRO A 1 94 ? 2.435 -4.474 -15.303 1.00 94.19 94 PRO A CA 1
ATOM 710 C C . PRO A 1 94 ? 2.595 -4.556 -16.826 1.00 94.19 94 PRO A C 1
ATOM 712 O O . PRO A 1 94 ? 3.336 -5.403 -17.326 1.00 94.19 94 PRO A O 1
ATOM 715 N N . GLN A 1 95 ? 1.889 -3.697 -17.563 1.00 93.94 95 GLN A N 1
ATOM 716 C CA . GLN A 1 95 ? 1.948 -3.682 -19.031 1.00 93.94 95 GLN A CA 1
ATOM 717 C C . GLN A 1 95 ? 3.264 -3.113 -19.569 1.00 93.94 95 GLN A C 1
ATOM 719 O O . GLN A 1 95 ? 3.648 -3.407 -20.699 1.00 93.94 95 GLN A O 1
ATOM 724 N N . PHE A 1 96 ? 3.949 -2.299 -18.770 1.00 95.06 96 PHE A N 1
ATOM 725 C CA . PHE A 1 96 ? 5.239 -1.710 -19.089 1.00 95.06 96 PHE A CA 1
ATOM 726 C C . PHE A 1 96 ? 6.067 -1.546 -17.813 1.00 95.06 96 PHE A C 1
ATOM 728 O O . PHE A 1 96 ? 5.535 -1.576 -16.705 1.00 95.06 96 PHE A O 1
ATOM 735 N N . GLY A 1 97 ? 7.378 -1.362 -17.979 1.00 94.62 97 GLY A N 1
ATOM 736 C CA . GLY A 1 97 ? 8.294 -1.121 -16.868 1.00 94.62 97 GLY A CA 1
ATOM 737 C C . GLY A 1 97 ? 8.262 -2.214 -15.798 1.00 94.62 97 GLY A C 1
ATOM 738 O O . GLY A 1 97 ? 8.034 -3.395 -16.071 1.00 94.62 97 GLY A O 1
ATOM 739 N N . ASP A 1 98 ? 8.520 -1.806 -14.562 1.00 95.25 98 ASP A N 1
ATOM 740 C CA . ASP A 1 98 ? 8.431 -2.662 -13.390 1.00 95.25 98 ASP A CA 1
ATOM 741 C C . ASP A 1 98 ? 7.820 -1.895 -12.204 1.00 95.25 98 ASP A C 1
ATOM 743 O O . ASP A 1 98 ? 7.142 -0.882 -12.374 1.00 95.25 98 ASP A O 1
ATOM 747 N N . ARG A 1 99 ? 7.958 -2.440 -10.995 1.00 97.00 99 ARG A N 1
ATOM 748 C CA . ARG A 1 99 ? 7.393 -1.858 -9.773 1.00 97.00 99 ARG A CA 1
ATOM 749 C C . ARG A 1 99 ? 8.465 -1.380 -8.795 1.00 97.00 99 ARG A C 1
ATOM 751 O O . ARG A 1 99 ? 8.144 -1.150 -7.638 1.00 97.00 99 ARG A O 1
ATOM 758 N N . LYS A 1 100 ? 9.726 -1.267 -9.225 1.00 96.62 100 LYS A N 1
ATOM 759 C CA . LYS A 1 100 ? 10.858 -0.922 -8.348 1.00 96.62 100 LYS A CA 1
ATOM 760 C C . LYS A 1 100 ? 10.830 0.519 -7.846 1.00 96.62 100 LYS A C 1
ATOM 762 O O . LYS A 1 100 ? 11.560 0.833 -6.924 1.00 96.62 100 LYS A O 1
ATOM 767 N N . THR A 1 101 ? 10.008 1.387 -8.435 1.00 95.69 101 THR A N 1
ATOM 768 C CA . THR A 1 101 ? 9.866 2.773 -7.966 1.00 95.69 101 THR A CA 1
ATOM 769 C C . THR A 1 101 ? 9.109 2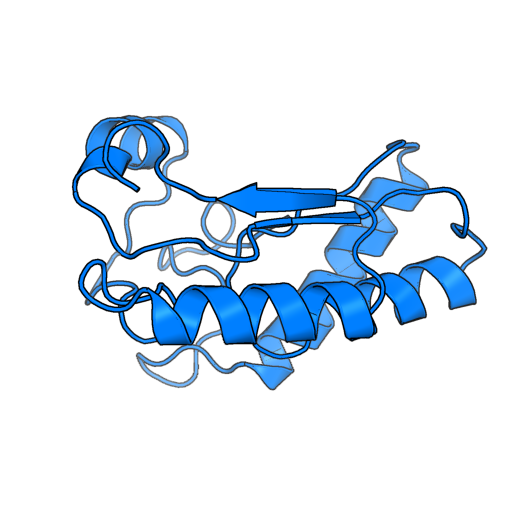.895 -6.643 1.00 95.69 101 THR A C 1
ATOM 771 O O . THR A 1 101 ? 9.147 3.956 -6.041 1.00 95.69 101 THR A O 1
ATOM 774 N N . TYR A 1 102 ? 8.428 1.834 -6.198 1.00 97.12 102 TYR A N 1
ATOM 775 C CA . TYR A 1 102 ? 7.689 1.801 -4.927 1.00 97.12 102 TYR A CA 1
ATOM 776 C C . TYR A 1 102 ? 7.822 0.464 -4.183 1.00 97.12 102 TYR A C 1
ATOM 778 O O . TYR A 1 102 ? 7.685 0.403 -2.971 1.00 97.12 102 TYR A O 1
ATOM 786 N N . GLN A 1 103 ? 8.084 -0.653 -4.870 1.00 98.31 103 GLN A N 1
ATOM 787 C CA . GLN A 1 103 ? 8.455 -1.898 -4.196 1.00 98.31 103 GLN A CA 1
ATOM 788 C C . GLN A 1 103 ? 9.940 -1.880 -3.856 1.00 98.31 103 GLN A C 1
ATOM 790 O O . GLN A 1 103 ? 10.763 -1.647 -4.740 1.00 98.31 103 GLN A O 1
ATOM 795 N N . MET A 1 104 ? 10.262 -2.228 -2.615 1.00 98.19 104 MET A N 1
ATOM 796 C CA . MET A 1 104 ? 11.615 -2.099 -2.079 1.00 98.19 104 MET A CA 1
ATOM 797 C C . MET A 1 104 ? 12.643 -2.963 -2.808 1.00 98.19 104 MET A C 1
ATOM 799 O O . MET A 1 104 ? 12.326 -4.053 -3.306 1.00 98.19 104 MET A O 1
ATOM 803 N N . ASP A 1 105 ? 13.896 -2.517 -2.795 1.00 97.94 105 ASP A N 1
ATOM 804 C CA . ASP A 1 105 ? 15.027 -3.321 -3.247 1.00 97.94 105 ASP A CA 1
ATOM 805 C C . ASP A 1 105 ? 15.259 -4.501 -2.277 1.00 97.94 105 ASP A C 1
ATOM 807 O O . ASP A 1 105 ? 15.445 -4.280 -1.077 1.00 97.94 105 ASP A O 1
ATOM 811 N N . PRO A 1 106 ? 15.267 -5.763 -2.754 1.00 96.81 106 PRO A N 1
ATOM 812 C CA . PRO A 1 106 ? 15.574 -6.934 -1.932 1.00 96.81 106 PRO A CA 1
ATOM 813 C C . PRO A 1 106 ? 16.884 -6.875 -1.142 1.00 96.81 106 PRO A C 1
ATOM 815 O O . PRO A 1 106 ? 17.017 -7.609 -0.168 1.00 96.81 106 PRO A O 1
ATOM 818 N N . ALA A 1 107 ? 17.851 -6.054 -1.558 1.00 97.12 107 ALA A N 1
ATOM 819 C CA . ALA A 1 107 ? 19.128 -5.912 -0.866 1.00 97.12 107 ALA A CA 1
ATOM 820 C C . ALA A 1 107 ? 19.060 -5.028 0.398 1.00 97.12 107 ALA A C 1
ATOM 822 O O . ALA A 1 107 ? 20.008 -5.031 1.184 1.00 97.12 107 ALA A O 1
ATOM 823 N N . ASN A 1 108 ? 17.967 -4.284 0.614 1.00 96.44 108 ASN A N 1
ATOM 824 C CA . ASN A 1 108 ? 17.899 -3.242 1.639 1.00 96.44 108 ASN A CA 1
ATOM 825 C C . ASN A 1 108 ? 17.087 -3.669 2.875 1.00 96.44 108 ASN A C 1
ATOM 827 O O . ASN A 1 108 ? 15.864 -3.529 2.926 1.00 96.44 108 ASN A O 1
ATOM 831 N N . SER A 1 109 ? 17.771 -4.126 3.927 1.00 95.94 109 SER A N 1
ATOM 832 C CA . SER A 1 109 ? 17.144 -4.411 5.230 1.00 95.94 109 SER A CA 1
ATOM 833 C C . SER A 1 109 ? 16.878 -3.149 6.061 1.00 95.94 109 SER A C 1
ATOM 835 O O . SER A 1 109 ? 15.842 -3.041 6.706 1.00 95.94 109 SER A O 1
ATOM 837 N N . GLU A 1 110 ? 17.776 -2.162 6.015 1.00 97.88 110 GLU A N 1
ATOM 838 C CA . GLU A 1 110 ? 17.637 -0.902 6.772 1.00 97.88 110 GLU A CA 1
ATOM 839 C C . GLU A 1 110 ? 16.468 -0.038 6.274 1.00 97.88 110 GLU A C 1
ATOM 841 O O . GLU A 1 110 ? 15.815 0.666 7.039 1.00 97.88 110 GLU A O 1
ATOM 846 N N . GLU A 1 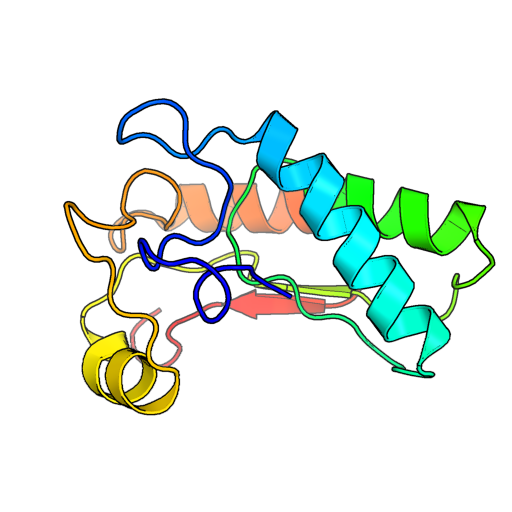111 ? 16.177 -0.083 4.972 1.00 98.06 111 GLU A N 1
ATOM 847 C CA . GLU A 1 111 ? 14.966 0.520 4.405 1.00 98.06 111 GLU A CA 1
ATOM 848 C C . GLU A 1 111 ? 13.708 -0.153 4.962 1.00 98.06 111 GLU A C 1
ATOM 850 O O . GLU A 1 111 ? 12.791 0.538 5.386 1.00 98.06 111 GLU A O 1
ATOM 855 N N . ALA A 1 112 ? 13.710 -1.484 5.077 1.00 98.12 112 ALA A N 1
ATOM 856 C CA . ALA A 1 112 ? 12.580 -2.245 5.607 1.00 98.12 112 ALA A CA 1
ATOM 857 C C . ALA A 1 112 ? 12.222 -1.863 7.035 1.00 98.12 112 ALA A C 1
ATOM 859 O O . ALA A 1 112 ? 11.049 -1.707 7.357 1.00 98.12 112 ALA A O 1
ATOM 860 N N . LEU A 1 113 ? 13.234 -1.705 7.888 1.00 98.25 113 LEU A N 1
ATOM 861 C CA . LEU A 1 113 ? 13.022 -1.311 9.275 1.00 98.25 113 LEU A CA 1
ATOM 862 C C . LEU A 1 113 ? 12.430 0.100 9.373 1.00 98.25 113 LEU A C 1
ATOM 864 O O . LEU A 1 113 ? 11.535 0.312 10.188 1.00 98.25 113 LEU A O 1
ATOM 868 N N . ARG A 1 114 ? 12.864 1.029 8.510 1.00 98.31 114 ARG A N 1
ATOM 869 C CA . ARG A 1 114 ? 12.308 2.390 8.446 1.00 98.31 114 ARG A CA 1
ATOM 870 C C . ARG A 1 114 ? 10.863 2.403 7.953 1.00 98.31 114 ARG A C 1
ATOM 872 O O . ARG A 1 114 ? 10.027 3.033 8.588 1.00 98.31 114 ARG A O 1
ATOM 879 N N . GLU A 1 115 ? 10.556 1.666 6.888 1.00 98.50 115 GLU A N 1
ATOM 880 C CA . GLU A 1 115 ? 9.187 1.522 6.368 1.00 98.50 115 GLU A CA 1
ATOM 881 C C . GLU A 1 115 ? 8.239 0.903 7.407 1.00 98.50 115 GLU A C 1
ATOM 883 O O . GLU A 1 115 ? 7.122 1.376 7.614 1.00 98.50 115 GLU A O 1
ATOM 888 N N . ILE A 1 116 ? 8.699 -0.131 8.121 1.00 98.69 116 ILE A N 1
ATOM 889 C CA . ILE A 1 116 ? 7.945 -0.751 9.219 1.00 98.69 116 ILE A CA 1
ATOM 890 C C . ILE A 1 116 ? 7.696 0.251 10.348 1.00 98.69 116 ILE A C 1
ATOM 892 O O . ILE A 1 116 ? 6.573 0.341 10.842 1.00 98.69 116 ILE A O 1
ATOM 896 N N . GLU A 1 117 ? 8.719 0.998 10.765 1.00 98.69 117 GLU A N 1
ATOM 897 C CA . GLU A 1 117 ? 8.584 2.015 11.810 1.00 98.69 117 GLU A CA 1
ATOM 898 C C . GLU A 1 117 ? 7.600 3.121 11.403 1.00 98.69 117 GLU A C 1
ATOM 900 O O . GLU A 1 117 ? 6.764 3.526 12.213 1.00 98.69 117 GLU A O 1
ATOM 905 N N . TRP A 1 118 ? 7.650 3.583 10.152 1.00 98.50 118 TRP A N 1
ATOM 906 C CA . TRP A 1 118 ? 6.700 4.564 9.630 1.00 98.50 118 TRP A CA 1
ATOM 907 C C . TRP A 1 118 ? 5.269 4.043 9.660 1.00 98.50 118 TRP A C 1
ATOM 909 O O . TRP A 1 118 ? 4.422 4.676 10.283 1.00 98.50 118 TRP A O 1
ATOM 919 N N . ASP A 1 119 ? 5.002 2.858 9.114 1.00 98.81 119 ASP A N 1
ATOM 920 C CA . ASP A 1 119 ? 3.655 2.278 9.123 1.00 98.81 119 ASP A CA 1
ATOM 921 C C . ASP A 1 119 ? 3.098 2.075 10.543 1.00 98.81 119 ASP A C 1
ATOM 923 O O . ASP A 1 119 ? 1.905 2.279 10.780 1.00 98.81 119 ASP A O 1
ATOM 927 N N . ILE A 1 120 ? 3.947 1.695 11.506 1.00 98.75 120 ILE A N 1
ATOM 928 C CA . ILE A 1 120 ? 3.558 1.599 12.921 1.00 98.75 120 ILE A CA 1
ATOM 929 C C . ILE A 1 120 ? 3.157 2.981 13.453 1.00 98.75 120 ILE A C 1
ATOM 931 O O . ILE A 1 120 ? 2.091 3.120 14.056 1.00 98.75 120 ILE A O 1
ATOM 935 N N . ASN A 1 121 ? 3.972 4.009 13.200 1.00 98.69 121 ASN A N 1
ATOM 936 C CA . ASN A 1 121 ? 3.692 5.385 13.623 1.00 98.69 121 ASN A CA 1
ATOM 937 C C . ASN A 1 121 ? 2.447 5.977 12.943 1.00 98.69 121 ASN A C 1
ATOM 939 O O . ASN A 1 121 ? 1.769 6.829 13.517 1.00 98.69 121 ASN A O 1
ATOM 943 N N . GLU A 1 122 ? 2.122 5.510 11.741 1.00 98.75 122 GLU A N 1
ATOM 944 C CA . GLU A 1 122 ? 0.933 5.893 10.985 1.00 98.75 122 GLU A CA 1
ATOM 945 C C . GLU A 1 122 ? -0.355 5.182 11.447 1.00 98.75 122 GLU A C 1
ATOM 947 O O . GLU A 1 122 ? -1.457 5.582 11.057 1.00 98.75 122 GLU A O 1
ATOM 952 N N . GLY A 1 123 ? -0.241 4.159 12.302 1.00 98.38 123 GLY A N 1
ATOM 953 C CA . GLY A 1 123 ? -1.377 3.463 12.908 1.00 98.38 123 GLY A CA 1
ATOM 954 C C . GLY A 1 123 ? -1.717 2.107 12.287 1.00 98.38 123 GLY A C 1
ATOM 955 O O . GLY A 1 123 ? -2.886 1.717 12.302 1.00 98.38 123 GLY A O 1
ATOM 956 N N . ALA A 1 124 ? -0.736 1.388 11.732 1.00 98.75 124 ALA A N 1
ATOM 957 C CA . ALA A 1 124 ? -0.913 -0.016 11.367 1.00 98.75 124 ALA A CA 1
ATOM 958 C C . ALA A 1 124 ? -1.076 -0.891 12.623 1.00 98.75 124 ALA A C 1
ATOM 960 O O . ALA A 1 124 ? -0.267 -0.833 13.547 1.00 98.75 124 ALA A O 1
ATOM 961 N N . ASP A 1 125 ? -2.089 -1.759 12.630 1.00 98.75 125 ASP A N 1
ATOM 962 C CA . ASP A 1 125 ? -2.323 -2.717 13.717 1.00 98.75 125 ASP A CA 1
ATOM 963 C C . ASP A 1 125 ? -1.444 -3.970 13.577 1.00 98.75 125 ASP A C 1
ATOM 965 O O . ASP A 1 125 ? -1.092 -4.620 14.561 1.00 98.75 125 ASP A O 1
ATOM 969 N N . ILE A 1 126 ? -1.116 -4.343 12.335 1.00 98.81 126 ILE A N 1
ATOM 970 C CA . ILE A 1 126 ? -0.271 -5.493 12.000 1.00 98.81 126 ILE A CA 1
ATOM 971 C C . ILE A 1 126 ? 0.657 -5.100 10.853 1.00 98.81 126 ILE A C 1
ATOM 973 O O . ILE A 1 126 ? 0.219 -4.481 9.884 1.00 98.81 126 ILE A O 1
ATOM 977 N N . ILE A 1 127 ? 1.918 -5.524 10.922 1.00 98.56 127 ILE A N 1
ATOM 978 C CA . ILE A 1 127 ? 2.879 -5.400 9.821 1.00 98.56 127 ILE A CA 1
ATOM 979 C C . ILE A 1 127 ? 3.093 -6.750 9.134 1.00 98.56 127 ILE A C 1
ATOM 981 O O . ILE A 1 127 ? 2.995 -7.811 9.753 1.00 98.56 127 ILE A O 1
ATOM 985 N N . MET A 1 128 ? 3.380 -6.714 7.837 1.00 98.69 128 MET A N 1
ATOM 986 C CA . MET A 1 128 ? 3.654 -7.887 7.016 1.00 98.69 128 MET A CA 1
ATOM 987 C C . MET A 1 128 ? 4.904 -7.665 6.165 1.00 98.69 128 MET A C 1
ATOM 989 O O . MET A 1 128 ? 5.019 -6.668 5.452 1.00 98.69 128 MET A O 1
ATOM 993 N N . VAL A 1 129 ? 5.796 -8.654 6.199 1.00 98.38 129 VAL A N 1
ATOM 994 C CA . VAL A 1 129 ? 6.945 -8.775 5.295 1.00 98.38 129 VAL A CA 1
ATOM 995 C C . VAL A 1 129 ? 6.551 -9.658 4.110 1.00 98.38 129 VAL A C 1
ATOM 997 O O . VAL A 1 129 ? 5.878 -10.681 4.281 1.00 98.38 129 VAL A O 1
ATOM 1000 N N . LYS A 1 130 ? 6.923 -9.260 2.890 1.00 98.38 130 LYS A N 1
ATOM 1001 C CA . LYS A 1 130 ? 6.622 -10.013 1.669 1.00 98.38 130 LYS A CA 1
ATOM 1002 C C . LYS A 1 130 ? 7.717 -9.849 0.605 1.00 98.38 130 LYS A C 1
ATOM 1004 O O . LYS A 1 130 ? 7.995 -8.715 0.216 1.00 98.38 130 LYS A O 1
ATOM 1009 N N . PRO A 1 131 ? 8.222 -10.942 -0.007 1.00 97.69 131 PRO A N 1
ATOM 1010 C CA . PRO A 1 131 ? 7.966 -12.367 0.279 1.00 97.69 131 PRO A CA 1
ATOM 1011 C C . PRO A 1 131 ? 8.454 -12.827 1.665 1.00 97.69 131 PRO A C 1
ATOM 1013 O O . PRO A 1 131 ? 9.010 -12.031 2.399 1.00 97.69 131 PRO A O 1
ATOM 1016 N N . ALA A 1 132 ? 8.222 -14.097 2.021 1.00 95.44 132 ALA A N 1
ATOM 1017 C CA . ALA A 1 132 ? 8.572 -14.631 3.345 1.00 95.44 132 ALA A CA 1
ATOM 1018 C C . ALA A 1 132 ? 9.917 -15.381 3.369 1.00 95.44 132 ALA A C 1
ATOM 1020 O O . ALA A 1 132 ? 10.885 -14.875 3.897 1.00 95.44 132 ALA A O 1
ATOM 1021 N N . MET A 1 133 ? 10.006 -16.576 2.768 1.00 93.31 133 MET A N 1
ATOM 1022 C CA . MET A 1 133 ? 11.119 -17.536 2.967 1.00 93.31 133 MET A CA 1
ATOM 1023 C C . MET A 1 133 ? 12.551 -16.983 2.787 1.00 93.31 133 MET A C 1
ATOM 1025 O O . MET A 1 133 ? 13.490 -17.570 3.314 1.00 93.31 133 MET A O 1
ATOM 1029 N N . SER A 1 134 ? 12.732 -15.906 2.023 1.00 92.69 134 SER A N 1
ATOM 1030 C CA . SER A 1 134 ? 14.044 -15.335 1.688 1.00 92.69 134 SER A CA 1
ATOM 1031 C C . SER A 1 134 ? 14.278 -13.936 2.273 1.00 92.69 134 SER A C 1
ATOM 1033 O O . SER A 1 134 ? 15.138 -13.232 1.750 1.00 92.69 134 SER A O 1
ATOM 1035 N N . TYR A 1 135 ? 13.504 -13.529 3.287 1.00 90.94 135 TYR A N 1
ATOM 1036 C CA . TYR A 1 135 ? 13.499 -12.180 3.866 1.00 90.94 135 TYR A CA 1
ATOM 1037 C C . TYR A 1 135 ? 13.395 -12.220 5.391 1.00 90.94 135 TYR A C 1
ATOM 1039 O O . TYR A 1 135 ? 12.611 -13.049 5.907 1.00 90.94 135 TYR A O 1
#

pLDDT: mean 97.39, std 1.75, range [90.94, 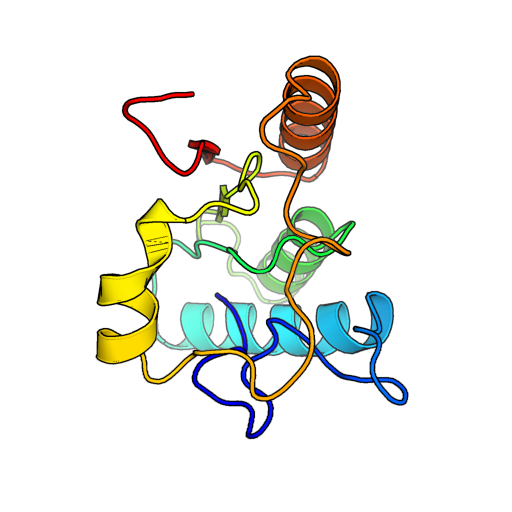98.88]

InterPro domains:
  IPR001731 Delta-aminolevulinic acid dehydratase [PF00490] (1-135)
  IPR001731 Delta-aminolevulinic acid dehydratase [PR00144] (3-17)
  IPR001731 Delta-aminolevulinic acid dehydratase [PR00144] (33-52)
  IPR001731 Delta-aminolevulinic acid dehydratase [PR00144] (71-90)
  IPR001731 Delta-aminolevulinic acid dehydratase [PR00144] (123-135)
  IPR001731 Delta-aminolevulinic acid dehydratase [PTHR11458] (1-135)
  IPR001731 Delta-aminolevulinic acid dehydratase [SM01004] (1-135)
  IPR013785 Aldolase-type TIM barrel [G3DSA:3.20.20.70] (1-135)
  IPR030656 Delta-aminolevulinic acid dehydratase, active site [PS00169] (123-135)

Solvent-accessible surface area (backbone atoms only — not comparable to full-atom values): 7496 Å² total; per-residue (Å²): 77,69,34,17,66,80,41,95,53,14,44,46,52,40,69,57,90,94,42,70,37,53,70,69,22,43,62,53,53,29,53,51,51,44,52,45,47,75,74,66,46,64,58,48,44,46,63,49,52,53,83,66,45,46,38,48,36,47,50,50,26,46,80,70,72,43,70,81,44,41,34,39,29,38,40,33,41,42,52,62,81,88,46,58,71,56,28,62,77,51,67,26,57,53,75,61,88,79,58,66,92,49,22,40,62,78,88,48,64,72,59,35,55,51,40,39,52,48,36,49,77,34,61,38,74,37,80,34,69,34,71,54,100,90,105

Nearest PDB structures (foldseek):
  5lzl-assembly1_G  TM=9.824E-01  e=7.841E-15  Pyrobaculum calidifontis JCM 11548
  2c1h-assembly1_A  TM=9.861E-01  e=2.108E-14  Prosthecochloris vibrioformis
  3obk-assembly1_H  TM=9.878E-01  e=2.347E-13  Toxoplasma gondii ME49
  1b4e-assembly1_A  TM=9.805E-01  e=1.950E-13  Escherichia coli
  1i8j-assembly1_A  TM=9.821E-01  e=4.633E-13  Escherichia coli

Sequence (135 aa):
ICMCQYTRHGHCGILDGNEVDNDKTLEILGKIALSHAKAGVHMVAPSDMMDGRVALMRKVLDENGYKNVAIMSYAAKYSSAFYGPFREAAHSAPQFGDRKTYQMDPANSEEALREIEWDINEGADIIMVKPAMSY

Secondary structure (DSSP, 8-state):
--STTTSSS--SS-EETTEE-HHHHHHHHHHHHHHHHHTT-SEE---S--TTHHHHHHHHHHHTT-TT-EEEEEEEEB--GGGHHHHHHTT---SSS-STTTSBPTT-HHHHHHHHHHHHHTT-SEEEEES-TT-

Radius of gyration: 14.4 Å; Cα contacts (8 Å, |Δi|>4): 216; chains: 1; bounding box: 38×29×34 Å

Mean predicted aligned error: 2.23 Å

Foldseek 3Di:
DFCLLPDPQLARADDDDNDHDQVNRLVVLLVVLVVVVVVPAQEDEDDRQRPLNLLSNCVSCVVVPNNRHAYAYQLQAAQDPVCVVVCVVSVRPGPDDGHPVRHPHPVDPPSSVVSVVRSVVSPHPHYHHPPDPSD

Organism: Clostridium perfringens (NCBI:txid1502)